Protein AF-A0A8D8R5P3-F1 (afdb_monomer_lite)

Sequence (109 aa):
MRQSSNKRSKPSNSERGSMRKASNKWSKTSERGSMRKASNKWSKTSERGSMRKASNKWSKTSERGSMRKASNKWSKTSERGSMRKASNKWSKTSERGSMRKASNKWSKT

Secondary structure (DSSP, 8-state):
-----------EEEEEEEEEE--EEEEEEEEEEEEEE--EEEEEEEEEEEEEEEEEEEEEEEEEEEEEEEEEEEEEEEEEEEEEEEEEEEEEEEEEEEEEEEEEEEEE-

Organism: NCBI:txid428564

pLDDT: mean 78.91, std 12.33, range [35.28, 90.0]

Radius of gyration: 14.85 Å; chains: 1; bounding box: 45×42×29 Å

Foldseek 3Di:
DDDDDPPPDADEDEEEEEDEDEEDQHYEYEYEEEYEYEEYQEYEYEYEYEYEYEEYQEYEYEYEEEYDYEEYAEYEYEYEYYYEYEEYAYYEYDYNYHYDYNDYVYYDD

Structure (mmCIF, N/CA/C/O backbone):
data_AF-A0A8D8R5P3-F1
#
_entry.id   AF-A0A8D8R5P3-F1
#
loop_
_atom_site.group_PDB
_atom_site.id
_atom_site.type_symbol
_atom_site.label_atom_id
_atom_site.label_alt_id
_atom_site.label_comp_id
_atom_site.label_asym_id
_atom_site.label_entity_id
_atom_site.label_seq_id
_atom_site.pdbx_PDB_ins_code
_atom_site.Cartn_x
_atom_site.Cartn_y
_atom_site.Cartn_z
_atom_site.occupancy
_atom_site.B_iso_or_equiv
_atom_site.auth_seq_id
_atom_site.auth_comp_id
_atom_site.auth_asym_id
_atom_site.auth_atom_id
_atom_site.pdbx_PDB_model_num
ATOM 1 N N . MET A 1 1 ? 29.667 28.140 -1.699 1.00 35.53 1 MET A N 1
ATOM 2 C CA . MET A 1 1 ? 28.852 27.215 -0.874 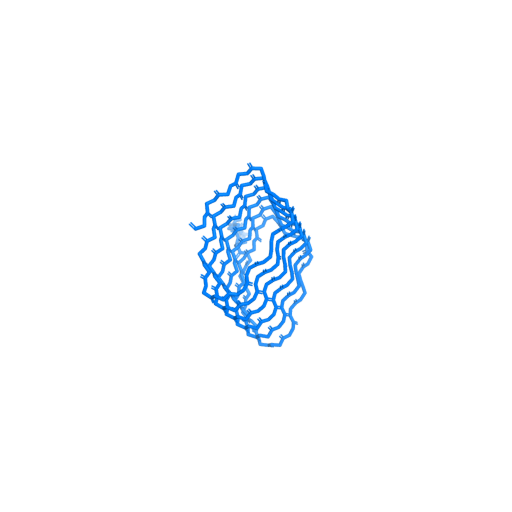1.00 35.53 1 MET A CA 1
ATOM 3 C C . MET A 1 1 ? 27.376 27.454 -1.183 1.00 35.53 1 MET A C 1
ATOM 5 O O . MET A 1 1 ? 26.875 28.524 -0.875 1.00 35.53 1 MET A O 1
ATOM 9 N N . ARG A 1 2 ? 26.687 26.529 -1.865 1.00 35.28 2 ARG A N 1
ATOM 10 C CA . ARG A 1 2 ? 25.248 26.655 -2.170 1.00 35.28 2 ARG A CA 1
ATOM 11 C C . ARG A 1 2 ? 24.455 25.803 -1.184 1.00 35.28 2 ARG A C 1
ATOM 13 O O . ARG A 1 2 ? 24.648 24.591 -1.127 1.00 35.28 2 ARG A O 1
ATOM 20 N N . GLN A 1 3 ? 23.592 26.445 -0.401 1.00 38.19 3 GLN A N 1
ATOM 21 C CA . GLN A 1 3 ? 22.721 25.776 0.560 1.00 38.19 3 GLN A CA 1
ATOM 22 C C . GLN A 1 3 ? 21.774 24.813 -0.173 1.00 38.19 3 GLN A C 1
ATOM 24 O O . GLN A 1 3 ? 20.896 25.232 -0.926 1.00 38.19 3 GLN A O 1
ATOM 29 N N . SER A 1 4 ? 21.969 23.507 0.029 1.00 43.78 4 SER A N 1
ATOM 30 C CA . SER A 1 4 ? 21.044 22.489 -0.467 1.00 43.78 4 SER A CA 1
ATOM 31 C C . SER A 1 4 ? 19.790 22.494 0.396 1.00 43.78 4 SER A C 1
ATOM 33 O O . SER A 1 4 ? 19.797 22.090 1.558 1.00 43.78 4 SER A O 1
ATOM 35 N N . SER A 1 5 ? 18.698 22.971 -0.190 1.00 44.81 5 SER A N 1
ATOM 36 C CA . SER A 1 5 ? 17.371 22.945 0.407 1.00 44.81 5 SER A CA 1
ATOM 37 C C . SER A 1 5 ? 16.944 21.496 0.657 1.00 44.81 5 SER A C 1
ATOM 39 O O . SER A 1 5 ? 16.830 20.678 -0.255 1.00 44.81 5 SER A O 1
ATOM 41 N N . ASN A 1 6 ? 16.708 21.182 1.931 1.00 44.00 6 ASN A N 1
ATOM 42 C CA . ASN A 1 6 ? 16.386 19.856 2.446 1.00 44.00 6 ASN A CA 1
ATOM 43 C C . ASN A 1 6 ? 14.945 19.451 2.054 1.00 44.00 6 ASN A C 1
ATOM 45 O O . ASN A 1 6 ? 14.036 19.382 2.884 1.00 44.00 6 ASN A O 1
ATOM 49 N N . LYS A 1 7 ? 14.684 19.228 0.758 1.00 44.38 7 LYS A N 1
ATOM 50 C CA . LYS A 1 7 ? 13.400 18.696 0.287 1.00 44.38 7 LYS A CA 1
ATOM 51 C C . LYS A 1 7 ? 13.317 17.236 0.730 1.00 44.38 7 LYS A C 1
ATOM 53 O O . LYS A 1 7 ? 13.982 16.382 0.156 1.00 44.38 7 LYS A O 1
ATOM 58 N N . ARG A 1 8 ? 12.475 16.933 1.730 1.00 45.94 8 ARG A N 1
ATOM 59 C CA . ARG A 1 8 ? 12.060 15.560 2.095 1.00 45.94 8 ARG A CA 1
ATOM 60 C C . ARG A 1 8 ? 11.422 14.870 0.882 1.00 45.94 8 ARG A C 1
ATOM 62 O O . ARG A 1 8 ? 10.198 14.845 0.733 1.00 45.94 8 ARG A O 1
ATOM 69 N N . SER A 1 9 ? 12.246 14.322 0.001 1.00 53.53 9 SER A N 1
ATOM 70 C CA . SER A 1 9 ? 11.823 13.565 -1.164 1.00 53.53 9 SER A CA 1
ATOM 71 C C . SER A 1 9 ? 11.264 12.224 -0.699 1.00 53.53 9 SER A C 1
ATOM 73 O O . SER A 1 9 ? 11.809 11.478 0.111 1.00 53.53 9 SER A O 1
ATOM 75 N N . LYS A 1 10 ? 10.046 11.979 -1.149 1.00 58.22 10 LYS A N 1
ATOM 76 C CA . LYS A 1 10 ? 9.196 10.866 -0.763 1.00 58.22 10 LYS A CA 1
ATOM 77 C C . LYS A 1 10 ? 9.550 9.683 -1.678 1.00 58.22 10 LYS A C 1
ATOM 79 O O . LYS A 1 10 ? 9.281 9.793 -2.872 1.00 58.22 10 LYS A O 1
ATOM 84 N N . PRO A 1 11 ? 10.125 8.567 -1.182 1.00 64.25 11 PRO A N 1
ATOM 85 C CA . PRO A 1 11 ? 10.641 7.518 -2.060 1.00 64.25 11 PRO A CA 1
ATOM 86 C C . PRO A 1 11 ? 9.506 6.866 -2.865 1.00 64.25 11 PRO A C 1
ATOM 88 O O . PRO A 1 11 ? 8.543 6.322 -2.303 1.00 64.25 11 PRO A O 1
ATOM 91 N N . SER A 1 12 ? 9.629 6.942 -4.191 1.00 67.88 12 SER A N 1
ATOM 92 C CA . SER A 1 12 ? 8.716 6.377 -5.187 1.00 67.88 12 SER A CA 1
ATOM 93 C C . SER A 1 12 ? 9.496 5.409 -6.066 1.00 67.88 12 SER A C 1
ATOM 95 O O . SER A 1 12 ? 10.585 5.753 -6.501 1.00 67.88 12 SER A O 1
ATOM 97 N N . ASN A 1 13 ? 8.963 4.210 -6.310 1.00 75.88 13 ASN A N 1
ATOM 98 C CA . ASN A 1 13 ? 9.622 3.219 -7.163 1.00 75.88 13 ASN A CA 1
ATOM 99 C C . ASN A 1 13 ? 8.633 2.534 -8.109 1.00 75.88 13 ASN A C 1
ATOM 101 O O . ASN A 1 13 ? 7.493 2.277 -7.698 1.00 75.88 13 ASN A O 1
ATOM 105 N N . SER A 1 14 ? 9.085 2.237 -9.330 1.00 76.19 14 SER A N 1
ATOM 106 C CA . SER A 1 14 ? 8.332 1.519 -10.360 1.00 76.19 14 SER A CA 1
ATOM 107 C C . SER A 1 14 ? 9.209 0.445 -10.995 1.00 76.19 14 SER A C 1
ATOM 109 O O . SER A 1 14 ? 10.206 0.784 -11.618 1.00 76.19 14 SER A O 1
ATOM 111 N N . GLU A 1 15 ? 8.838 -0.827 -10.857 1.00 78.81 15 GLU A N 1
ATOM 112 C CA . GLU A 1 15 ? 9.638 -1.969 -11.333 1.00 78.81 15 GLU A CA 1
ATOM 113 C C . GLU A 1 15 ? 8.771 -3.030 -12.038 1.00 78.81 15 GLU A C 1
ATOM 115 O O . GLU A 1 15 ? 7.557 -3.131 -11.814 1.00 78.81 15 GLU A O 1
ATOM 120 N N . ARG A 1 16 ? 9.409 -3.827 -12.906 1.00 73.88 16 ARG A N 1
ATOM 121 C CA . ARG A 1 16 ? 8.882 -5.089 -13.450 1.00 73.88 16 ARG A CA 1
ATOM 122 C C . ARG A 1 16 ? 9.754 -6.223 -12.907 1.00 73.88 16 ARG A C 1
ATOM 124 O O . ARG A 1 16 ? 10.970 -6.126 -13.016 1.00 73.88 16 ARG A O 1
ATOM 131 N N . GLY A 1 17 ? 9.157 -7.274 -12.349 1.00 82.38 17 GLY A N 1
ATOM 132 C CA . GLY A 1 17 ? 9.905 -8.400 -11.775 1.00 82.38 17 GLY A CA 1
ATOM 133 C C . GLY A 1 17 ? 9.575 -8.643 -10.305 1.00 82.38 17 GLY A C 1
ATOM 134 O O . GLY A 1 17 ? 8.405 -8.786 -9.967 1.00 82.38 17 GLY A O 1
ATOM 135 N N . SER A 1 18 ? 10.591 -8.763 -9.449 1.00 80.69 18 SER A N 1
ATOM 136 C CA . SER A 1 18 ? 10.399 -8.976 -8.008 1.00 80.69 18 SER A CA 1
ATOM 137 C C . SER A 1 18 ? 11.052 -7.869 -7.192 1.00 80.69 18 SER A C 1
ATOM 139 O O . SER A 1 18 ? 12.271 -7.717 -7.231 1.00 80.69 18 SER A O 1
ATOM 141 N N . MET A 1 19 ? 10.266 -7.158 -6.386 1.00 81.75 19 MET A N 1
ATOM 142 C CA . MET A 1 19 ? 10.767 -6.135 -5.473 1.00 81.75 19 MET A CA 1
ATOM 143 C C . MET A 1 19 ? 10.746 -6.600 -4.015 1.00 81.75 19 MET A C 1
ATOM 145 O O . MET A 1 19 ? 9.728 -7.058 -3.483 1.00 81.75 19 MET A O 1
ATOM 149 N N . ARG A 1 20 ? 11.842 -6.352 -3.286 1.00 81.12 20 ARG A N 1
ATOM 150 C CA . ARG A 1 20 ? 11.894 -6.518 -1.827 1.00 81.12 20 ARG A CA 1
ATOM 151 C C . ARG A 1 20 ? 12.215 -5.195 -1.139 1.00 81.12 20 ARG A C 1
ATOM 153 O O . ARG A 1 20 ? 13.245 -4.585 -1.385 1.00 81.12 20 ARG A O 1
ATOM 160 N N . LYS A 1 21 ? 11.332 -4.756 -0.238 1.00 75.06 21 LYS A N 1
ATOM 161 C CA . LYS A 1 21 ? 11.506 -3.535 0.563 1.00 75.06 21 LYS A CA 1
ATOM 162 C C . LYS A 1 21 ? 11.468 -3.829 2.058 1.00 75.06 21 LYS A C 1
ATOM 164 O O . LYS A 1 21 ? 10.448 -4.274 2.599 1.00 75.06 21 LYS A O 1
ATOM 169 N N . ALA A 1 22 ? 12.572 -3.518 2.728 1.00 72.88 22 ALA A N 1
ATOM 170 C CA . ALA A 1 22 ? 12.667 -3.480 4.180 1.00 72.88 22 ALA A CA 1
ATOM 171 C C . ALA A 1 22 ? 12.439 -2.044 4.685 1.00 72.88 22 ALA A C 1
ATOM 173 O O . ALA A 1 22 ? 12.840 -1.095 4.027 1.00 72.88 22 ALA A O 1
ATOM 174 N N . SER A 1 23 ? 11.745 -1.922 5.821 1.00 66.31 23 SER A N 1
ATOM 175 C CA . SER A 1 23 ? 11.629 -0.735 6.688 1.00 66.31 23 SER A CA 1
ATOM 176 C C . SER A 1 23 ? 11.695 0.658 6.035 1.00 66.31 23 SER A C 1
ATOM 178 O O . SER A 1 23 ? 12.776 1.193 5.828 1.00 66.31 23 SER A O 1
ATOM 180 N N . ASN A 1 24 ? 10.549 1.325 5.832 1.00 68.81 24 ASN A N 1
ATOM 181 C CA . ASN A 1 24 ? 10.526 2.766 5.535 1.00 68.81 24 ASN A CA 1
ATOM 182 C C . ASN A 1 24 ? 9.524 3.547 6.399 1.00 68.81 24 ASN A C 1
ATOM 184 O O . ASN A 1 24 ? 8.435 3.074 6.745 1.00 68.81 24 ASN A O 1
ATOM 188 N N . LYS A 1 25 ? 9.837 4.820 6.690 1.00 76.88 25 LYS A N 1
ATOM 189 C CA . LYS A 1 25 ? 8.841 5.749 7.265 1.00 76.88 25 LYS A CA 1
ATOM 190 C C . LYS A 1 25 ? 7.674 5.953 6.290 1.00 76.88 25 LYS A C 1
ATOM 192 O O . LYS A 1 25 ? 6.515 5.932 6.701 1.00 76.88 25 LYS A O 1
ATOM 197 N N . TRP A 1 26 ? 7.976 6.104 5.003 1.00 77.50 26 TRP A N 1
ATOM 198 C CA . TRP A 1 26 ? 6.999 6.323 3.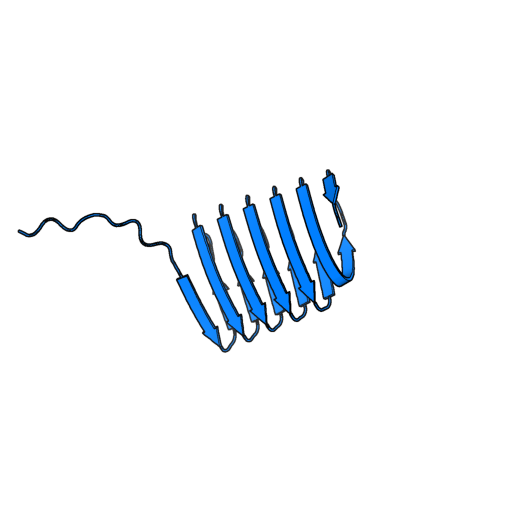942 1.00 77.50 26 TRP A CA 1
ATOM 199 C C . TRP A 1 26 ? 7.428 5.581 2.680 1.00 77.50 26 TRP A C 1
ATOM 201 O O . TRP A 1 26 ? 8.615 5.504 2.379 1.00 77.50 26 TRP A O 1
ATOM 211 N N . SER A 1 27 ? 6.484 5.017 1.934 1.00 79.12 27 SER A N 1
ATOM 212 C CA . SER A 1 27 ? 6.783 4.353 0.665 1.00 79.12 27 SER A CA 1
ATOM 213 C C . SER A 1 27 ? 5.608 4.427 -0.295 1.00 79.12 27 SER A C 1
ATOM 215 O O . SER A 1 27 ? 4.487 4.041 0.055 1.00 79.12 27 SER A O 1
ATOM 217 N N . LYS A 1 28 ? 5.891 4.840 -1.533 1.00 83.56 28 LYS A N 1
ATOM 218 C CA . LYS A 1 28 ? 4.991 4.698 -2.679 1.00 83.56 28 LYS A CA 1
ATOM 219 C C . LYS A 1 28 ? 5.614 3.714 -3.668 1.00 83.56 28 LYS A C 1
ATOM 221 O O . LYS A 1 28 ? 6.779 3.848 -4.024 1.00 83.56 28 LYS A O 1
ATOM 226 N N . THR A 1 29 ? 4.869 2.689 -4.065 1.00 82.44 29 THR A N 1
ATOM 227 C CA . THR A 1 29 ? 5.358 1.690 -5.028 1.00 82.44 29 THR A CA 1
ATOM 228 C C . THR A 1 29 ? 4.300 1.343 -6.057 1.00 82.44 29 THR A C 1
ATOM 230 O O . THR A 1 29 ? 3.114 1.259 -5.720 1.00 82.44 29 THR A O 1
ATOM 233 N N . SER A 1 30 ? 4.759 1.124 -7.282 1.00 83.88 30 SER A N 1
ATOM 234 C CA . SER A 1 30 ? 4.003 0.515 -8.368 1.00 83.88 30 SER A CA 1
ATOM 235 C C . SER A 1 30 ? 4.814 -0.660 -8.903 1.00 83.88 30 SER A C 1
ATOM 237 O O . SER A 1 30 ? 6.000 -0.491 -9.153 1.00 83.88 30 SER A O 1
ATOM 239 N N . GLU A 1 31 ? 4.226 -1.841 -9.047 1.00 82.69 31 GLU A N 1
ATOM 240 C CA . GLU A 1 31 ? 4.967 -3.006 -9.549 1.00 82.69 31 GLU A CA 1
ATOM 241 C C . GLU A 1 31 ? 4.091 -3.910 -10.410 1.00 82.69 31 GLU A C 1
ATOM 243 O O . GLU A 1 31 ? 2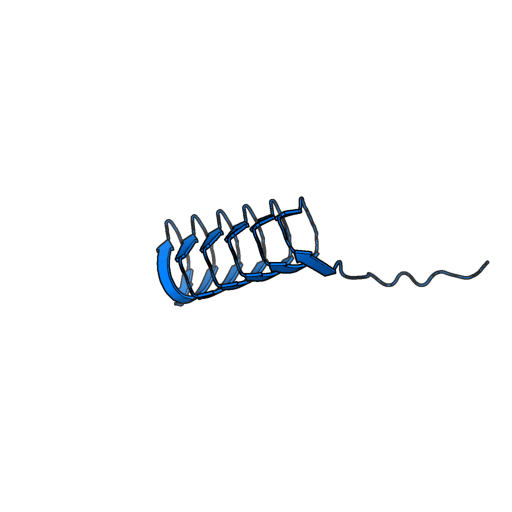.880 -4.035 -10.194 1.00 82.69 31 GLU A O 1
ATOM 248 N N . ARG A 1 32 ? 4.728 -4.552 -11.392 1.00 84.12 32 ARG A N 1
ATOM 249 C CA . ARG A 1 32 ? 4.169 -5.685 -12.126 1.00 84.12 32 ARG A CA 1
ATOM 250 C C . ARG A 1 32 ? 5.043 -6.911 -11.858 1.00 84.12 32 ARG A C 1
ATOM 252 O O . ARG A 1 32 ? 6.179 -6.945 -12.324 1.00 84.12 32 ARG A O 1
ATOM 259 N N . GLY A 1 33 ? 4.510 -7.886 -11.125 1.00 86.06 33 GLY A N 1
ATOM 260 C CA . GLY A 1 33 ? 5.253 -9.061 -10.670 1.00 86.06 33 GLY A CA 1
ATOM 261 C C . GLY A 1 33 ? 5.020 -9.372 -9.191 1.00 86.06 33 GLY A C 1
ATOM 262 O O . GLY A 1 33 ? 3.865 -9.500 -8.796 1.00 86.06 33 GLY A O 1
ATOM 263 N N . SER A 1 34 ? 6.074 -9.560 -8.395 1.00 84.44 34 SER A N 1
ATOM 264 C CA . SER A 1 34 ? 5.954 -10.014 -6.999 1.00 84.44 34 SER A CA 1
ATOM 265 C C . SER A 1 34 ? 6.603 -9.060 -5.998 1.00 84.44 34 SER A C 1
ATOM 267 O O . SER A 1 34 ? 7.828 -9.024 -5.876 1.00 84.44 34 SER A O 1
ATOM 269 N N . MET A 1 35 ? 5.796 -8.400 -5.163 1.00 85.19 35 MET A N 1
ATOM 270 C CA . MET A 1 35 ? 6.304 -7.498 -4.129 1.00 85.19 35 MET A CA 1
ATOM 271 C C . MET A 1 35 ? 6.351 -8.136 -2.738 1.00 85.19 35 MET A C 1
ATOM 273 O O . MET A 1 35 ? 5.357 -8.642 -2.207 1.00 85.19 35 MET A O 1
ATOM 277 N N . A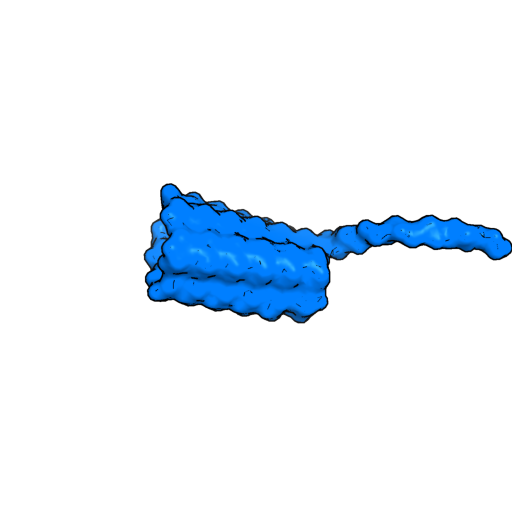RG A 1 36 ? 7.473 -7.966 -2.029 1.00 85.19 36 ARG A N 1
ATOM 278 C CA . ARG A 1 36 ? 7.584 -8.241 -0.585 1.00 85.19 36 ARG A CA 1
ATOM 279 C C . ARG A 1 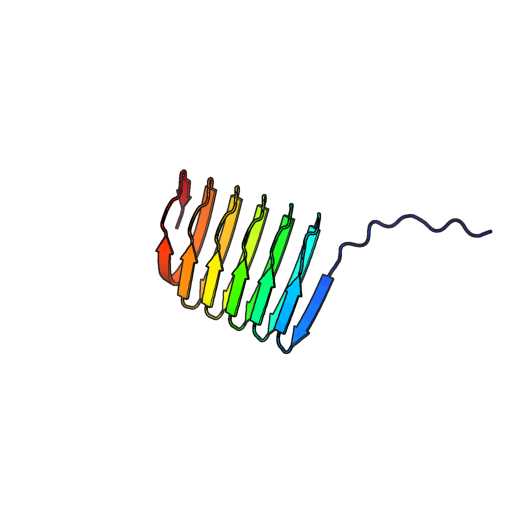36 ? 7.930 -6.990 0.217 1.00 85.19 36 ARG A C 1
ATOM 281 O O . ARG A 1 36 ? 8.963 -6.359 0.010 1.00 85.19 36 ARG A O 1
ATOM 288 N N . LYS A 1 37 ? 7.096 -6.669 1.214 1.00 81.19 37 LYS A N 1
ATOM 289 C CA . LYS A 1 37 ? 7.291 -5.547 2.150 1.00 81.19 37 LYS A CA 1
ATOM 290 C C . LYS A 1 37 ? 7.239 -5.984 3.609 1.00 81.19 37 LYS A C 1
ATOM 292 O O . LYS A 1 37 ? 6.222 -6.509 4.066 1.00 81.19 37 LYS A O 1
ATOM 297 N N . ALA A 1 38 ? 8.309 -5.703 4.353 1.00 72.81 38 ALA A N 1
ATOM 298 C CA . ALA A 1 38 ? 8.457 -6.169 5.733 1.00 72.81 38 ALA A CA 1
ATOM 299 C C . ALA A 1 38 ? 7.924 -5.185 6.794 1.00 72.81 38 ALA A C 1
ATOM 301 O O . ALA A 1 38 ? 7.270 -5.620 7.738 1.00 72.81 38 ALA A O 1
ATOM 302 N N . SER A 1 39 ? 8.130 -3.872 6.646 1.00 73.81 39 SER A N 1
ATOM 303 C CA . SER A 1 39 ? 7.698 -2.896 7.661 1.00 73.81 39 SER A CA 1
ATOM 304 C C . SER A 1 39 ? 7.577 -1.487 7.086 1.00 73.81 39 SER A C 1
ATOM 306 O O . SER A 1 39 ? 8.532 -1.011 6.484 1.00 73.81 39 SER A O 1
ATOM 308 N N . ASN A 1 40 ? 6.446 -0.794 7.258 1.00 73.62 40 ASN A N 1
ATOM 309 C CA . ASN A 1 40 ? 6.393 0.661 7.047 1.00 73.62 40 ASN A CA 1
ATOM 310 C C . ASN A 1 40 ? 5.462 1.367 8.037 1.00 73.62 40 ASN A C 1
ATOM 312 O O . ASN A 1 40 ? 4.403 0.851 8.403 1.00 73.62 40 ASN A O 1
ATOM 316 N N . LYS A 1 41 ? 5.776 2.616 8.407 1.00 81.25 41 LYS A N 1
ATOM 317 C CA . LYS A 1 41 ? 4.772 3.454 9.096 1.00 81.25 41 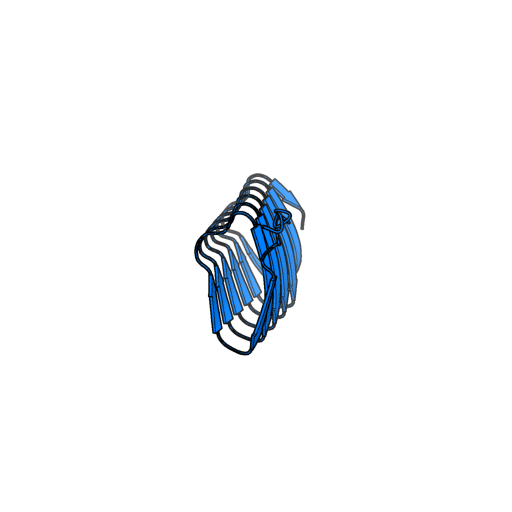LYS A CA 1
ATOM 318 C C . LYS A 1 41 ? 3.616 3.775 8.144 1.00 81.25 41 LYS A C 1
ATOM 320 O O . LYS A 1 41 ? 2.458 3.609 8.521 1.00 81.25 41 LYS A O 1
ATOM 325 N N . TRP A 1 42 ? 3.930 4.163 6.909 1.00 81.94 42 TRP A N 1
ATOM 326 C CA . TRP A 1 42 ? 2.942 4.472 5.879 1.00 81.94 42 TRP A CA 1
ATOM 327 C C . TRP A 1 42 ? 3.322 3.856 4.538 1.00 81.94 42 TRP A C 1
ATOM 329 O O . TRP A 1 42 ? 4.456 3.991 4.073 1.00 81.94 42 TRP A O 1
ATOM 339 N N . SER A 1 43 ? 2.362 3.204 3.889 1.00 83.06 43 SER A N 1
ATOM 340 C CA . SER A 1 43 ? 2.551 2.623 2.562 1.00 83.06 43 SER A CA 1
ATOM 341 C C . SER A 1 43 ? 1.373 2.876 1.636 1.00 83.06 43 SER A C 1
ATOM 343 O O . SER A 1 43 ? 0.229 2.562 1.970 1.00 83.06 43 SER A O 1
ATOM 345 N N . LYS A 1 44 ? 1.680 3.338 0.421 1.00 87.19 44 LYS A N 1
ATOM 346 C CA . LYS A 1 44 ? 0.777 3.306 -0.732 1.00 87.19 44 LYS A CA 1
ATOM 347 C C . LYS A 1 44 ? 1.347 2.352 -1.775 1.00 87.19 44 LYS A C 1
ATOM 349 O O . LYS A 1 44 ? 2.518 2.449 -2.138 1.00 87.19 44 LYS A O 1
ATOM 354 N N . THR A 1 45 ? 0.548 1.395 -2.228 1.00 86.19 45 THR A N 1
ATOM 355 C CA . THR A 1 45 ? 1.000 0.416 -3.225 1.00 86.19 45 THR A CA 1
ATOM 356 C C . THR A 1 45 ? -0.064 0.154 -4.268 1.00 86.19 45 THR A C 1
ATOM 358 O O . THR A 1 45 ? -1.235 0.016 -3.911 1.00 86.19 45 THR A O 1
ATOM 361 N N . SER A 1 46 ? 0.376 0.090 -5.519 1.00 87.19 46 SER A N 1
ATOM 362 C CA . SER A 1 46 ? -0.369 -0.456 -6.643 1.00 87.19 46 SER A CA 1
ATOM 363 C C . SER A 1 46 ? 0.413 -1.642 -7.194 1.00 87.19 46 SER A C 1
ATOM 365 O O . SER A 1 46 ? 1.609 -1.505 -7.432 1.00 87.19 46 SER A O 1
ATOM 367 N N . GLU A 1 47 ? -0.223 -2.791 -7.366 1.00 87.06 47 GLU A N 1
ATOM 368 C CA . GLU A 1 47 ? 0.465 -3.993 -7.839 1.00 87.06 47 GLU A CA 1
ATOM 369 C C . GLU A 1 47 ? -0.402 -4.800 -8.800 1.00 87.06 47 GLU A C 1
ATOM 371 O O . GLU A 1 47 ? -1.621 -4.903 -8.631 1.00 87.06 47 GLU A O 1
ATOM 376 N N . ARG A 1 48 ? 0.239 -5.367 -9.822 1.00 88.19 48 ARG A N 1
ATOM 377 C CA . ARG A 1 48 ? -0.349 -6.387 -10.689 1.00 88.19 48 ARG A CA 1
ATOM 378 C C . ARG A 1 48 ? 0.501 -7.651 -10.587 1.00 88.19 48 ARG A C 1
ATOM 380 O O . ARG A 1 48 ? 1.580 -7.693 -11.175 1.00 88.19 48 ARG A O 1
ATOM 387 N N . GLY A 1 49 ? 0.007 -8.647 -9.859 1.00 88.69 49 GLY A N 1
ATOM 388 C CA . GLY A 1 49 ? 0.735 -9.871 -9.530 1.00 88.69 49 GLY A CA 1
ATOM 389 C C . GLY A 1 49 ? 0.518 -10.292 -8.076 1.00 88.69 49 GLY A C 1
ATOM 390 O O . GLY A 1 49 ? -0.634 -10.411 -7.670 1.00 88.69 49 GLY A O 1
ATOM 391 N N . SER A 1 50 ? 1.586 -10.557 -7.324 1.00 86.94 50 SER A N 1
ATOM 392 C CA . SER A 1 50 ? 1.501 -11.192 -6.001 1.00 86.94 50 SER A CA 1
ATOM 393 C C . SER A 1 50 ? 2.157 -10.367 -4.900 1.00 86.94 50 SER A C 1
ATOM 395 O O . SER A 1 50 ? 3.383 -10.360 -4.766 1.00 86.94 50 SER A O 1
ATOM 397 N N . MET A 1 51 ? 1.342 -9.794 -4.011 1.00 87.75 51 MET A N 1
ATOM 398 C CA . MET A 1 51 ? 1.840 -8.982 -2.908 1.00 87.75 51 MET A CA 1
ATOM 399 C C . MET A 1 51 ? 1.945 -9.732 -1.575 1.00 87.75 51 MET A C 1
ATOM 401 O O . MET A 1 51 ? 0.982 -10.313 -1.069 1.00 87.75 51 MET A O 1
ATOM 405 N N . ARG A 1 52 ? 3.065 -9.557 -0.858 1.00 87.44 52 ARG A N 1
ATOM 406 C CA . ARG A 1 52 ? 3.198 -9.933 0.563 1.00 87.44 52 ARG A CA 1
ATOM 407 C C . ARG A 1 52 ? 3.595 -8.746 1.443 1.00 87.44 52 ARG A C 1
ATOM 409 O O . ARG A 1 52 ? 4.674 -8.171 1.301 1.00 87.44 52 ARG A O 1
ATOM 416 N N . LYS A 1 53 ? 2.751 -8.414 2.424 1.00 83.06 53 LYS A N 1
ATOM 417 C CA . LYS A 1 53 ? 2.965 -7.354 3.427 1.00 83.06 53 LYS A CA 1
ATOM 418 C C . LYS A 1 53 ? 2.961 -7.921 4.845 1.00 83.06 53 LYS A C 1
ATOM 420 O O . LYS A 1 53 ? 1.952 -8.472 5.280 1.00 83.06 53 LYS A O 1
ATOM 425 N N . ALA A 1 54 ? 4.057 -7.738 5.579 1.00 78.62 54 ALA A N 1
ATOM 426 C CA . ALA A 1 54 ? 4.192 -8.271 6.934 1.00 78.62 54 ALA A CA 1
ATOM 427 C C . ALA A 1 54 ? 3.676 -7.304 8.019 1.00 78.62 54 ALA A C 1
ATOM 429 O O . ALA A 1 54 ? 2.857 -7.712 8.836 1.00 78.62 54 ALA A O 1
ATOM 430 N N . SER A 1 55 ? 4.068 -6.024 7.999 1.00 78.12 55 SER A N 1
ATOM 431 C CA . SER A 1 55 ? 3.657 -5.066 9.036 1.00 78.12 55 SER A CA 1
ATOM 432 C C . SER A 1 55 ? 3.535 -3.635 8.512 1.00 78.12 55 SER A C 1
ATOM 434 O O . SER A 1 55 ? 4.482 -3.116 7.925 1.00 78.12 55 SER A O 1
ATOM 436 N N . ASN A 1 56 ? 2.400 -2.955 8.721 1.00 75.81 56 ASN A N 1
ATOM 437 C CA . ASN A 1 56 ? 2.363 -1.490 8.611 1.00 75.81 56 ASN A CA 1
ATOM 438 C C . ASN A 1 56 ? 1.428 -0.833 9.634 1.00 75.81 56 ASN A C 1
ATOM 440 O O . ASN A 1 56 ? 0.374 -1.366 9.976 1.00 75.81 56 ASN A O 1
ATOM 444 N N . LYS A 1 57 ? 1.743 0.396 10.067 1.00 83.38 57 LYS A N 1
ATOM 445 C CA . LYS A 1 57 ? 0.758 1.187 10.833 1.00 83.38 57 LYS A CA 1
ATOM 446 C C . LYS A 1 57 ? -0.410 1.601 9.936 1.00 83.38 57 LYS A C 1
ATOM 448 O O . LYS A 1 57 ? -1.562 1.406 10.315 1.00 83.38 57 LYS A O 1
ATOM 453 N N . TRP A 1 58 ? -0.110 2.115 8.745 1.00 83.50 58 TRP A N 1
ATOM 454 C CA . TRP A 1 58 ? -1.106 2.543 7.769 1.00 83.50 58 TRP A CA 1
ATOM 455 C C . TRP A 1 58 ? -0.784 2.017 6.373 1.00 83.50 58 TRP A C 1
ATOM 457 O O . TRP A 1 58 ? 0.319 2.220 5.855 1.00 83.50 58 TRP A O 1
ATOM 467 N N . SER A 1 59 ? -1.773 1.386 5.743 1.00 84.62 59 SER A N 1
ATOM 468 C CA . SER A 1 59 ? -1.651 0.853 4.388 1.00 84.62 59 SER A CA 1
ATOM 469 C C . SER A 1 59 ? -2.826 1.247 3.504 1.00 84.62 59 SER A C 1
ATOM 471 O O . SER A 1 59 ? -3.976 0.945 3.821 1.00 84.62 59 SER A O 1
ATOM 473 N N . LYS A 1 60 ? -2.523 1.790 2.320 1.00 88.75 60 LYS A N 1
ATOM 474 C CA . LYS A 1 60 ? -3.451 1.867 1.184 1.00 88.75 60 LYS A CA 1
ATOM 475 C C . LYS A 1 60 ? -2.926 0.996 0.051 1.00 88.75 60 LYS A C 1
ATOM 477 O O . LYS A 1 60 ? -1.790 1.160 -0.389 1.00 88.75 60 LYS A O 1
ATOM 482 N N . THR A 1 61 ? -3.712 0.015 -0.374 1.00 87.56 61 THR A N 1
ATOM 483 C CA . THR A 1 61 ? -3.286 -0.951 -1.398 1.00 87.56 61 THR A CA 1
ATOM 484 C C . THR A 1 61 ? -4.353 -1.121 -2.463 1.00 87.56 61 THR A C 1
ATOM 486 O O . THR A 1 61 ? -5.527 -1.235 -2.118 1.00 87.56 61 THR A O 1
ATOM 489 N N . SER A 1 62 ? -3.923 -1.132 -3.719 1.00 89.12 62 SER A N 1
ATOM 490 C CA . SER A 1 62 ? -4.708 -1.562 -4.870 1.00 89.12 62 SER A CA 1
ATOM 491 C C . SER A 1 62 ? -3.974 -2.726 -5.515 1.00 89.12 62 SER A C 1
ATOM 493 O O . SER A 1 62 ? -2.798 -2.574 -5.839 1.00 89.12 62 SER A O 1
ATOM 495 N N . GLU A 1 63 ? -4.629 -3.867 -5.674 1.00 87.69 63 GLU A N 1
ATOM 496 C CA . GLU A 1 63 ? -3.998 -5.051 -6.257 1.00 87.69 63 GLU A CA 1
ATOM 497 C C . GLU A 1 63 ? -4.900 -5.744 -7.269 1.00 87.69 63 GLU A C 1
ATOM 499 O O . GLU A 1 63 ? -6.116 -5.836 -7.093 1.00 87.69 63 GLU A O 1
ATOM 504 N N . ARG A 1 64 ? -4.277 -6.236 -8.339 1.00 89.69 64 ARG A N 1
ATOM 505 C CA . ARG A 1 64 ? -4.876 -7.189 -9.267 1.00 89.69 64 ARG A CA 1
ATOM 506 C C . ARG A 1 64 ? -4.031 -8.461 -9.250 1.00 89.69 64 ARG A C 1
ATOM 508 O O . ARG A 1 64 ? -2.954 -8.465 -9.847 1.00 89.69 64 ARG A O 1
ATOM 515 N N . GLY A 1 65 ? -4.522 -9.496 -8.577 1.00 89.56 65 GLY A N 1
ATOM 516 C CA . GLY A 1 65 ? -3.798 -10.740 -8.319 1.00 89.56 65 GLY A CA 1
ATOM 517 C C . GLY A 1 65 ? -3.998 -11.236 -6.886 1.00 89.56 65 GLY A C 1
ATOM 518 O O . GLY A 1 65 ? -5.145 -11.379 -6.471 1.00 89.56 65 GLY A O 1
ATOM 519 N N . SER A 1 66 ? -2.922 -11.532 -6.159 1.00 87.88 66 SER A N 1
ATOM 520 C CA . SER A 1 66 ? -2.994 -12.266 -4.887 1.00 87.88 66 SER A CA 1
ATOM 521 C C . SER A 1 66 ? -2.319 -11.537 -3.729 1.00 87.88 66 SER A C 1
ATOM 523 O O . SER A 1 66 ? -1.091 -11.560 -3.609 1.00 87.88 66 SER A O 1
ATOM 525 N N . MET A 1 67 ? -3.113 -11.008 -2.790 1.00 87.75 67 MET A N 1
ATOM 526 C CA . MET A 1 67 ? -2.585 -10.290 -1.632 1.00 87.75 67 MET A CA 1
ATOM 527 C C . MET A 1 67 ? -2.490 -11.141 -0.364 1.00 87.75 67 MET A C 1
ATOM 529 O O . MET A 1 67 ? -3.474 -11.682 0.142 1.00 87.75 67 MET A O 1
ATOM 533 N N . ARG A 1 68 ? -1.332 -11.106 0.306 1.00 88.12 68 ARG A N 1
ATOM 534 C CA . ARG A 1 68 ? -1.168 -11.553 1.701 1.00 88.12 68 ARG A CA 1
ATOM 535 C C . ARG A 1 68 ? -0.758 -10.410 2.626 1.00 88.12 68 ARG A C 1
ATOM 537 O O . ARG A 1 68 ? 0.320 -9.833 2.487 1.00 88.12 68 ARG A O 1
ATOM 544 N N . LYS A 1 69 ? -1.577 -10.139 3.645 1.00 83.50 69 LYS A N 1
ATOM 545 C CA . LYS A 1 69 ? -1.322 -9.154 4.713 1.00 83.50 69 LYS A CA 1
ATOM 546 C C . LYS A 1 69 ? -1.281 -9.825 6.083 1.00 83.50 69 LYS A C 1
ATOM 548 O O . LYS A 1 69 ? -2.274 -10.417 6.496 1.00 83.50 69 LYS A O 1
ATOM 553 N N . ALA A 1 70 ? -0.165 -9.703 6.801 1.00 80.25 70 ALA A N 1
ATOM 554 C CA . ALA A 1 70 ? -0.012 -10.312 8.123 1.00 80.25 70 ALA A CA 1
ATOM 555 C C . ALA A 1 70 ? -0.482 -9.393 9.268 1.00 80.25 70 ALA A C 1
ATOM 557 O O . ALA A 1 70 ? -1.292 -9.826 10.078 1.00 80.25 70 ALA A O 1
ATOM 558 N N . SER A 1 71 ? -0.062 -8.124 9.309 1.00 79.62 71 SER A N 1
ATOM 559 C CA . SER A 1 71 ? -0.467 -7.203 10.381 1.00 79.62 71 SER A CA 1
ATOM 560 C C . SER A 1 71 ? -0.575 -5.752 9.912 1.00 79.62 71 SER A C 1
ATOM 562 O O . SER A 1 71 ? 0.380 -5.204 9.358 1.00 79.62 71 SER A O 1
ATOM 564 N N . ASN A 1 72 ? -1.717 -5.087 10.133 1.00 77.75 72 ASN A N 1
ATOM 565 C CA . ASN A 1 72 ? -1.763 -3.621 10.092 1.00 77.75 72 ASN A CA 1
ATOM 566 C C . ASN A 1 72 ? -2.685 -3.008 11.152 1.00 77.75 72 ASN A C 1
ATOM 568 O O . ASN A 1 72 ? -3.766 -3.515 11.435 1.00 77.75 72 ASN A O 1
ATOM 572 N N . LYS A 1 73 ? -2.332 -1.826 11.676 1.00 83.88 73 LYS A N 1
ATOM 573 C CA . LYS A 1 73 ? -3.283 -1.075 12.520 1.00 83.88 73 LYS A CA 1
ATOM 574 C C . LYS A 1 73 ? -4.464 -0.569 11.690 1.00 83.88 73 LYS A C 1
ATOM 576 O O . LYS A 1 73 ? -5.608 -0.787 12.076 1.00 83.88 73 LYS A O 1
ATOM 581 N N . TRP A 1 74 ? -4.189 0.046 10.541 1.00 84.31 74 TRP A N 1
ATOM 582 C CA . TRP A 1 74 ? -5.212 0.526 9.616 1.00 84.31 74 TRP A CA 1
ATOM 583 C C . TRP A 1 74 ? -4.914 0.106 8.179 1.00 84.31 74 TRP A C 1
ATOM 585 O O . TRP A 1 74 ? -3.810 0.317 7.666 1.00 84.31 74 TRP A O 1
ATOM 595 N N . SER A 1 75 ? -5.922 -0.454 7.513 1.00 84.56 75 SER A N 1
ATOM 596 C CA . SER A 1 75 ? -5.828 -0.894 6.122 1.00 84.56 75 SER A CA 1
ATOM 597 C C . SER A 1 75 ? -7.012 -0.422 5.291 1.00 84.56 75 SER A C 1
ATOM 599 O O . SER A 1 75 ? -8.151 -0.764 5.595 1.00 84.56 75 SER A O 1
ATOM 601 N N . LYS A 1 76 ? -6.733 0.233 4.158 1.00 88.94 76 LYS A N 1
ATOM 602 C CA . LYS A 1 76 ? -7.673 0.376 3.038 1.00 88.94 76 LYS A CA 1
ATOM 603 C C . LYS A 1 76 ? -7.180 -0.451 1.857 1.00 88.94 76 LYS A C 1
ATOM 605 O O . LYS A 1 76 ? -6.051 -0.266 1.397 1.00 88.94 76 LYS A O 1
ATOM 610 N N . THR A 1 77 ? -8.000 -1.387 1.394 1.00 87.31 77 THR A N 1
ATOM 611 C CA . THR A 1 77 ? -7.629 -2.291 0.298 1.00 87.31 77 THR A CA 1
ATOM 612 C C . THR A 1 77 ? -8.709 -2.341 -0.765 1.00 87.31 77 THR A C 1
ATOM 614 O O . THR A 1 77 ? -9.876 -2.469 -0.417 1.00 87.31 77 THR A O 1
ATOM 617 N N . SER A 1 78 ? -8.294 -2.243 -2.023 1.00 89.12 78 SER A N 1
ATOM 618 C CA . SER A 1 78 ? -9.088 -2.605 -3.192 1.00 89.12 78 SER A CA 1
ATOM 619 C C . SER A 1 78 ? -8.387 -3.770 -3.874 1.00 89.12 78 SER A C 1
ATOM 621 O O . SER A 1 78 ? -7.193 -3.655 -4.161 1.00 89.12 78 SER A O 1
ATOM 623 N N . GLU A 1 79 ? -9.086 -4.871 -4.108 1.00 87.50 79 GLU A N 1
ATOM 624 C CA . GLU A 1 79 ? -8.478 -6.067 -4.685 1.00 87.50 79 GLU A CA 1
ATOM 625 C C . GLU A 1 79 ? -9.366 -6.713 -5.742 1.00 87.50 79 GLU A C 1
ATOM 627 O O . GLU A 1 79 ? -10.583 -6.803 -5.590 1.00 87.50 79 GLU A O 1
ATOM 632 N N . ARG A 1 80 ? -8.738 -7.163 -6.828 1.00 90.00 80 ARG A N 1
ATOM 633 C CA . ARG A 1 80 ? -9.353 -8.043 -7.818 1.00 90.00 80 ARG A CA 1
ATOM 634 C C . ARG A 1 80 ? -8.522 -9.319 -7.896 1.00 90.00 80 ARG A C 1
ATOM 636 O O . ARG A 1 80 ? -7.455 -9.296 -8.510 1.00 90.00 80 ARG A O 1
ATOM 643 N N . GLY A 1 81 ? -9.007 -10.390 -7.273 1.00 89.06 81 GLY A N 1
ATOM 644 C CA . GLY A 1 81 ? -8.297 -11.662 -7.142 1.00 89.06 81 GLY A CA 1
ATOM 645 C C . GLY A 1 81 ? -8.454 -12.288 -5.754 1.00 89.06 81 GLY A C 1
ATOM 646 O O . GLY A 1 81 ? -9.583 -12.456 -5.310 1.00 89.06 81 GLY A O 1
ATOM 647 N N . SER A 1 82 ? -7.362 -12.700 -5.109 1.00 86.94 82 SER A N 1
ATOM 648 C CA . SER A 1 82 ? -7.407 -13.505 -3.877 1.00 86.94 82 SER A CA 1
ATOM 649 C C . SER A 1 82 ? -6.726 -12.834 -2.693 1.00 86.94 82 SER A C 1
ATOM 651 O O . SER A 1 82 ? -5.496 -12.761 -2.634 1.00 86.94 82 SER A O 1
ATOM 653 N N . MET A 1 83 ? -7.515 -12.484 -1.677 1.00 86.44 83 MET A N 1
ATOM 654 C CA . MET A 1 83 ? -7.035 -11.764 -0.511 1.00 86.44 83 MET A CA 1
ATOM 655 C C . MET A 1 83 ? -6.932 -12.634 0.746 1.00 86.44 83 MET A C 1
ATOM 657 O O . MET A 1 83 ? -7.912 -13.212 1.214 1.00 86.44 83 MET A O 1
ATOM 661 N N . ARG A 1 84 ? -5.776 -12.616 1.427 1.00 87.25 84 ARG A N 1
ATOM 662 C CA . ARG A 1 84 ? -5.612 -13.193 2.777 1.00 87.25 84 ARG A CA 1
ATOM 663 C C . ARG A 1 84 ? -5.098 -12.172 3.790 1.00 87.25 84 ARG A C 1
ATOM 665 O O . ARG A 1 84 ? -3.972 -11.678 3.687 1.00 87.25 84 ARG A O 1
ATOM 672 N N . LYS A 1 85 ? -5.895 -11.904 4.829 1.00 82.06 85 LYS A N 1
ATOM 673 C CA . LYS A 1 85 ? -5.560 -11.025 5.965 1.00 82.06 85 LYS A CA 1
ATOM 674 C C . LYS A 1 85 ? -5.459 -11.822 7.262 1.00 82.06 85 LYS A C 1
ATOM 676 O O . LYS A 1 85 ? -6.419 -12.484 7.638 1.00 82.06 85 LYS A O 1
ATOM 681 N N . ALA A 1 86 ? -4.333 -11.726 7.966 1.00 80.38 86 ALA A N 1
ATOM 682 C CA . ALA A 1 86 ? -4.175 -12.379 9.266 1.00 80.38 86 ALA A CA 1
ATOM 683 C C . ALA A 1 86 ? -4.660 -11.493 10.429 1.00 80.38 86 ALA A C 1
ATOM 685 O O . ALA A 1 86 ? -5.502 -11.939 11.197 1.00 80.38 86 ALA A O 1
ATOM 686 N N . SER A 1 87 ? -4.212 -10.237 10.535 1.00 78.88 87 SER A N 1
ATOM 687 C CA . SER A 1 87 ? -4.639 -9.348 11.625 1.00 78.88 87 SER A CA 1
ATOM 688 C C . SER A 1 87 ? -4.732 -7.883 11.198 1.00 78.88 87 SER A C 1
ATOM 690 O O . SER A 1 87 ? -3.760 -7.330 10.679 1.00 78.88 87 SER A O 1
ATOM 692 N N . ASN A 1 88 ? -5.869 -7.219 11.445 1.00 76.56 88 ASN A N 1
ATOM 693 C CA . ASN A 1 88 ? -5.911 -5.755 11.485 1.00 76.56 88 ASN A CA 1
ATOM 694 C C . ASN A 1 88 ? -6.776 -5.206 12.631 1.00 76.56 88 ASN A C 1
ATOM 696 O O . ASN A 1 88 ? -7.820 -5.758 12.963 1.00 76.56 88 ASN A O 1
ATOM 700 N N . LYS A 1 89 ? -6.424 -4.032 13.176 1.00 82.06 89 LYS A N 1
ATOM 701 C CA . LYS A 1 89 ? -7.342 -3.329 14.097 1.00 82.06 89 LYS A CA 1
ATOM 702 C C . LYS A 1 89 ? -8.524 -2.712 13.349 1.00 82.06 89 LYS A C 1
ATOM 704 O O . LYS A 1 89 ? -9.657 -2.883 13.775 1.00 82.06 89 LYS A O 1
ATOM 709 N N . TRP A 1 90 ? -8.255 -2.032 12.237 1.00 83.31 90 TRP A N 1
ATOM 710 C CA . TRP A 1 90 ? -9.263 -1.412 11.378 1.00 83.31 90 TRP A CA 1
ATOM 711 C C . TRP A 1 90 ? -9.028 -1.764 9.911 1.00 83.31 90 TRP A C 1
ATOM 713 O O . TRP A 1 90 ? -7.929 -1.576 9.376 1.00 83.31 90 TRP A O 1
ATOM 723 N N . SER A 1 91 ? -10.080 -2.232 9.239 1.00 83.25 91 SER A N 1
ATOM 724 C CA . SER A 1 91 ? -10.041 -2.590 7.820 1.00 83.25 91 SER A CA 1
ATOM 725 C C . SER A 1 91 ? -11.202 -1.981 7.044 1.00 83.25 91 SER A C 1
ATOM 727 O O . SER A 1 91 ? -12.351 -2.200 7.401 1.00 83.25 91 SER A O 1
ATOM 729 N N . LYS A 1 92 ? -10.907 -1.322 5.919 1.00 87.81 92 LYS A N 1
ATOM 730 C CA . LYS A 1 92 ? -11.851 -1.111 4.812 1.00 87.81 92 LYS A CA 1
ATOM 731 C C . LYS A 1 92 ? -11.380 -1.926 3.611 1.00 87.81 92 LYS A C 1
ATOM 733 O O . LYS A 1 92 ? -10.231 -1.778 3.180 1.00 87.81 92 LYS A O 1
ATOM 738 N N . THR A 1 93 ? -12.228 -2.803 3.099 1.00 85.06 93 THR A N 1
ATOM 739 C CA . THR A 1 93 ? -11.915 -3.655 1.943 1.00 85.06 93 THR A CA 1
ATOM 740 C C . THR A 1 93 ? -12.984 -3.451 0.892 1.00 85.06 93 THR A C 1
ATOM 742 O O . THR A 1 93 ? -14.124 -3.277 1.264 1.00 85.06 93 THR A O 1
ATOM 745 N N . SER A 1 94 ? -12.609 -3.445 -0.377 1.00 87.88 94 SER A N 1
ATOM 746 C CA . SER A 1 94 ? -13.513 -3.685 -1.496 1.00 87.88 94 SER A CA 1
ATOM 747 C C . SER A 1 94 ? -12.832 -4.747 -2.342 1.00 87.88 94 SER A C 1
ATOM 749 O O . SER A 1 94 ? -11.652 -4.599 -2.678 1.00 87.88 94 SER A O 1
ATOM 751 N N . GLU A 1 95 ? -13.518 -5.853 -2.587 1.00 84.38 95 GLU A N 1
ATOM 752 C CA . GLU A 1 95 ? -12.915 -7.019 -3.212 1.00 84.38 95 GLU A CA 1
ATOM 753 C C . GLU A 1 95 ? -13.829 -7.601 -4.276 1.00 84.38 95 GLU A C 1
ATOM 755 O O . GLU A 1 95 ? -15.035 -7.721 -4.085 1.00 84.38 95 GLU A O 1
ATOM 760 N N . ARG A 1 96 ? -13.221 -7.980 -5.398 1.00 87.12 96 ARG A N 1
ATOM 761 C CA . ARG A 1 96 ? -13.848 -8.801 -6.426 1.00 87.12 96 ARG A CA 1
ATOM 762 C C . ARG A 1 96 ? -13.035 -10.087 -6.553 1.00 87.12 96 ARG A C 1
ATOM 764 O O . ARG A 1 96 ? -12.028 -10.101 -7.265 1.00 87.12 96 ARG A O 1
ATOM 771 N N . GLY A 1 97 ? -13.456 -11.120 -5.825 1.00 84.44 97 GLY A N 1
ATOM 772 C CA . GLY A 1 97 ? -12.789 -12.418 -5.744 1.00 84.44 97 GLY A CA 1
ATOM 773 C C . GLY A 1 97 ? -12.881 -13.046 -4.347 1.00 84.44 97 GLY A C 1
ATOM 774 O O . GLY A 1 97 ? -13.902 -12.890 -3.678 1.00 84.44 97 GLY A O 1
ATOM 775 N N . SER A 1 98 ? -11.858 -13.797 -3.938 1.00 85.12 98 SER A N 1
ATOM 776 C CA . SER A 1 98 ? -11.907 -14.664 -2.753 1.00 85.12 98 SER A CA 1
ATOM 777 C C . SER A 1 98 ? -11.179 -14.078 -1.547 1.00 85.12 98 SER A C 1
ATOM 779 O O . SER A 1 98 ? -9.949 -13.985 -1.538 1.00 85.12 98 SER A O 1
ATOM 781 N N . MET A 1 99 ? -11.930 -13.829 -0.468 1.00 84.19 99 MET A N 1
ATOM 782 C CA . MET A 1 99 ? -11.400 -13.228 0.754 1.00 84.19 99 MET A CA 1
ATOM 783 C C . MET A 1 99 ? -11.297 -14.213 1.923 1.00 84.19 99 MET A C 1
ATOM 785 O O . MET A 1 99 ? -12.282 -14.820 2.332 1.00 84.19 99 MET A O 1
ATOM 789 N N . ARG A 1 100 ? -10.131 -14.269 2.578 1.00 86.00 100 ARG A N 1
ATOM 790 C CA . ARG A 1 100 ? -9.948 -14.899 3.899 1.00 86.00 100 ARG A CA 1
ATOM 791 C C . ARG A 1 100 ? -9.420 -13.900 4.928 1.00 86.00 100 ARG A C 1
ATOM 793 O O . ARG A 1 100 ? -8.372 -13.279 4.730 1.00 86.00 100 ARG A O 1
ATOM 800 N N . LYS A 1 101 ? -10.109 -13.781 6.068 1.00 80.50 101 LYS A N 1
ATOM 801 C CA . LYS A 1 101 ? -9.695 -12.979 7.235 1.00 80.50 101 LYS A CA 1
ATOM 802 C C . LYS A 1 101 ? -9.594 -13.871 8.468 1.00 80.50 101 LYS A C 1
ATOM 804 O O . LYS A 1 101 ? -10.516 -14.635 8.709 1.00 80.50 101 LYS A O 1
ATOM 809 N N . ALA A 1 102 ? -8.514 -13.750 9.239 1.00 81.25 102 ALA A N 1
ATOM 810 C CA . ALA A 1 102 ? -8.363 -14.490 10.497 1.00 81.25 102 ALA A CA 1
ATOM 811 C C . ALA A 1 102 ? -8.762 -13.666 11.734 1.00 81.25 102 ALA A C 1
ATOM 813 O O . ALA A 1 102 ? -9.403 -14.194 12.629 1.00 81.25 102 ALA A O 1
ATOM 814 N N . SER A 1 103 ? -8.420 -12.374 11.798 1.00 76.75 103 SER A N 1
ATOM 815 C CA . SER A 1 103 ? -8.777 -11.526 12.943 1.00 76.75 103 SER A CA 1
ATOM 816 C C . SER A 1 103 ? -8.885 -10.054 12.551 1.00 76.75 103 SER A C 1
ATOM 818 O O . SER A 1 103 ? -7.952 -9.487 11.976 1.00 76.75 103 SER A O 1
ATOM 820 N N . ASN A 1 104 ? -10.016 -9.421 12.877 1.00 75.25 104 ASN A N 1
ATOM 821 C CA . ASN A 1 104 ? -10.190 -7.975 12.787 1.00 75.25 104 ASN A CA 1
ATOM 822 C C . ASN A 1 104 ? -11.005 -7.450 13.972 1.00 75.25 104 ASN A C 1
ATOM 824 O O . ASN A 1 104 ? -12.093 -7.956 14.219 1.00 75.25 104 ASN A O 1
ATOM 828 N N . LYS A 1 105 ? -10.541 -6.376 14.626 1.00 81.44 105 LYS A N 1
ATOM 829 C CA . LYS A 1 105 ? -11.344 -5.693 15.662 1.00 81.44 105 LYS A CA 1
ATOM 830 C C . LYS A 1 105 ? -12.489 -4.875 15.052 1.00 81.44 105 LYS A C 1
ATOM 832 O O . LYS A 1 105 ? -13.580 -4.849 15.598 1.00 81.44 105 LYS A O 1
ATOM 837 N N . TRP A 1 106 ? -12.248 -4.223 13.916 1.00 82.62 106 TRP A N 1
ATOM 838 C CA . TRP A 1 106 ? -13.275 -3.501 13.168 1.00 82.62 106 TRP A CA 1
ATOM 839 C C . TRP A 1 106 ? -13.100 -3.690 11.661 1.00 82.62 106 TRP A C 1
ATOM 841 O O . TRP A 1 106 ? -11.988 -3.581 11.120 1.00 82.62 106 TRP A O 1
ATOM 851 N N . SER A 1 107 ? -14.211 -3.955 10.973 1.00 80.94 107 SER A N 1
ATOM 852 C CA . SER A 1 107 ? -14.239 -4.253 9.542 1.00 80.94 107 SER A CA 1
ATOM 853 C C . SER A 1 107 ? -15.384 -3.534 8.841 1.00 80.94 107 SER A C 1
ATOM 855 O O . SER A 1 107 ? -16.524 -3.637 9.268 1.00 80.94 107 SER A O 1
ATOM 857 N N . LYS A 1 108 ? -15.083 -2.924 7.693 1.00 83.06 108 LYS A N 1
ATOM 858 C CA . LYS A 1 108 ? -16.055 -2.634 6.637 1.00 83.06 108 LYS A CA 1
ATOM 859 C C . LYS A 1 108 ? -15.593 -3.303 5.342 1.00 83.06 108 LYS A C 1
ATOM 861 O O . LYS A 1 108 ? -14.401 -3.244 5.000 1.00 83.06 108 LYS A O 1
ATOM 866 N N . THR A 1 109 ? -16.511 -3.982 4.679 1.00 76.06 109 THR A N 1
ATOM 867 C CA . THR A 1 109 ? -16.335 -4.655 3.384 1.00 76.06 109 THR A CA 1
ATOM 868 C C . THR A 1 109 ? -17.230 -4.035 2.338 1.00 76.06 109 THR A C 1
ATOM 870 O O . THR A 1 109 ? -18.206 -3.377 2.760 1.00 76.06 109 THR A O 1
#